Protein AF-A0A699XA99-F1 (afdb_monomer_lite)

Foldseek 3Di:
DEFDDDDVSLVVLLCLLPVPPPQAADEELYAEAELSVVSNLVSNRYQAYEYQYYDYDPVSVVVCVVCVVSVVVRYYHDHPCVSVVPVVVVVD

Structure (mmCIF, N/CA/C/O backbone):
data_AF-A0A699XA99-F1
#
_entry.id   AF-A0A699XA99-F1
#
loop_
_atom_site.group_PDB
_atom_site.id
_atom_site.type_symbol
_atom_site.label_atom_id
_atom_site.label_alt_id
_atom_site.label_comp_id
_atom_site.label_asym_id
_atom_site.label_entity_id
_atom_site.label_seq_id
_atom_site.pdbx_PDB_ins_code
_atom_site.Cartn_x
_atom_site.Cartn_y
_atom_site.Cartn_z
_atom_site.occupancy
_atom_site.B_iso_or_equiv
_atom_site.auth_seq_i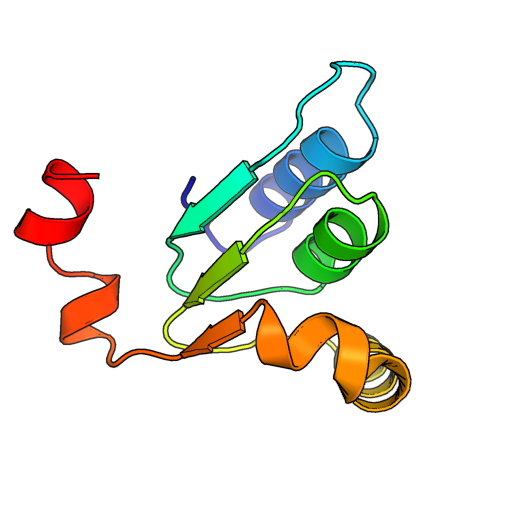d
_atom_site.auth_comp_id
_atom_site.auth_asym_id
_atom_site.auth_atom_id
_atom_site.pdbx_PDB_model_num
ATOM 1 N N . LEU A 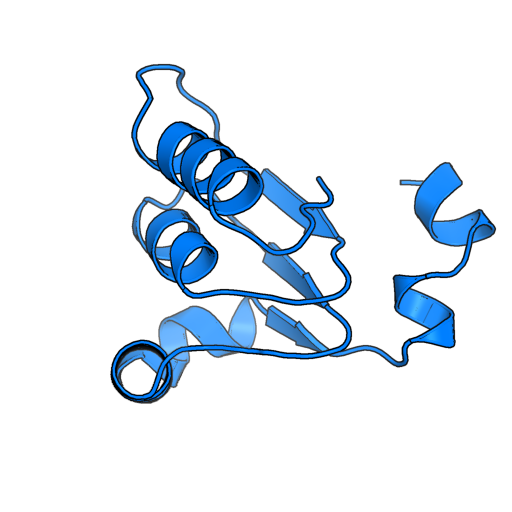1 1 ? -2.633 5.793 -9.008 1.00 89.88 1 LEU A N 1
ATOM 2 C CA . LEU A 1 1 ? -1.408 6.523 -8.582 1.00 89.88 1 LEU A CA 1
ATOM 3 C C . LEU A 1 1 ? -0.280 5.535 -8.304 1.00 89.88 1 LEU A C 1
ATOM 5 O O . LEU A 1 1 ? -0.575 4.495 -7.731 1.00 89.88 1 LEU A O 1
ATOM 9 N N . GLN A 1 2 ? 0.967 5.872 -8.646 1.00 90.19 2 GLN A N 1
ATOM 10 C CA . GLN A 1 2 ? 2.181 5.149 -8.235 1.00 90.19 2 GLN A CA 1
ATOM 11 C C . GLN A 1 2 ? 3.093 6.119 -7.474 1.00 90.19 2 GLN A C 1
ATOM 13 O O . GLN A 1 2 ? 3.217 7.269 -7.890 1.00 90.19 2 GLN A O 1
ATOM 18 N N . SER A 1 3 ? 3.705 5.677 -6.371 1.00 89.12 3 SER A N 1
ATOM 19 C CA . SER A 1 3 ? 4.682 6.478 -5.620 1.00 89.12 3 SER A CA 1
ATOM 20 C C . SER A 1 3 ? 5.951 5.675 -5.372 1.00 89.12 3 SER A C 1
ATOM 22 O O . SER A 1 3 ? 5.884 4.482 -5.069 1.00 89.12 3 SER A O 1
ATOM 24 N N . GLY A 1 4 ? 7.102 6.309 -5.590 1.00 85.19 4 GLY A N 1
ATOM 25 C CA . GLY A 1 4 ? 8.407 5.711 -5.322 1.00 85.19 4 GLY A CA 1
ATOM 26 C C . GLY A 1 4 ? 8.730 5.682 -3.828 1.00 85.19 4 GLY A C 1
ATOM 27 O O . GLY A 1 4 ? 7.880 5.958 -2.987 1.00 85.19 4 GLY A O 1
ATOM 28 N N . ILE A 1 5 ? 9.986 5.376 -3.506 1.00 84.62 5 ILE A N 1
ATOM 29 C CA . ILE A 1 5 ? 10.488 5.396 -2.129 1.00 84.62 5 ILE A CA 1
ATOM 30 C C . ILE A 1 5 ? 11.252 6.694 -1.865 1.00 84.62 5 ILE A C 1
ATOM 32 O O . ILE A 1 5 ? 12.018 7.150 -2.713 1.00 84.62 5 ILE A O 1
ATOM 36 N N . GLY A 1 6 ? 11.104 7.248 -0.660 1.00 82.81 6 GLY A N 1
ATOM 37 C CA . GLY A 1 6 ? 11.957 8.322 -0.143 1.00 82.81 6 GLY A CA 1
ATOM 38 C C . GLY A 1 6 ? 11.184 9.538 0.358 1.00 82.81 6 GLY A C 1
ATOM 39 O O . GLY A 1 6 ? 9.967 9.620 0.227 1.00 82.81 6 GLY A O 1
ATOM 40 N N . ASN A 1 7 ? 11.909 10.503 0.928 1.00 85.06 7 ASN A N 1
ATOM 41 C CA . ASN A 1 7 ? 11.313 11.634 1.652 1.00 85.06 7 ASN A CA 1
ATOM 42 C C . ASN A 1 7 ? 10.343 12.460 0.793 1.00 85.06 7 ASN A C 1
ATOM 44 O O . ASN A 1 7 ? 9.279 12.838 1.267 1.00 85.06 7 ASN A O 1
ATOM 48 N N . ILE A 1 8 ? 10.681 12.701 -0.478 1.00 87.50 8 ILE A N 1
ATOM 49 C CA . ILE A 1 8 ? 9.809 13.455 -1.394 1.00 87.50 8 ILE A CA 1
ATOM 50 C C . ILE A 1 8 ? 8.530 12.665 -1.692 1.00 87.50 8 ILE A C 1
ATOM 52 O O . ILE A 1 8 ? 7.437 13.220 -1.641 1.00 87.50 8 ILE A O 1
ATOM 56 N N . ALA A 1 9 ? 8.657 11.366 -1.973 1.00 86.62 9 ALA A N 1
ATOM 57 C CA . ALA A 1 9 ? 7.517 10.503 -2.257 1.00 86.62 9 ALA A CA 1
ATOM 58 C C . ALA A 1 9 ? 6.557 10.419 -1.057 1.00 86.62 9 ALA A C 1
ATOM 60 O O . ALA A 1 9 ? 5.345 10.521 -1.236 1.00 86.62 9 ALA A O 1
ATOM 61 N N . ASN A 1 10 ? 7.098 10.320 0.161 1.00 84.56 10 ASN A N 1
ATOM 62 C CA . ASN A 1 10 ? 6.312 10.333 1.395 1.00 84.56 10 ASN A CA 1
ATOM 63 C C . ASN A 1 10 ? 5.575 11.658 1.602 1.00 84.56 10 ASN A C 1
ATOM 65 O O . ASN A 1 10 ? 4.365 11.638 1.809 1.00 84.56 10 ASN A O 1
ATOM 69 N N . ALA A 1 11 ? 6.260 12.795 1.445 1.00 86.88 11 ALA A N 1
ATOM 70 C CA . ALA A 1 11 ? 5.645 14.113 1.602 1.00 86.88 11 ALA A CA 1
ATOM 71 C C . ALA A 1 11 ? 4.478 14.336 0.622 1.00 86.88 11 ALA A C 1
ATOM 73 O O . ALA A 1 11 ? 3.469 14.945 0.972 1.00 86.88 11 ALA A O 1
ATOM 74 N N . VAL A 1 12 ? 4.583 13.809 -0.604 1.00 88.81 12 VAL A N 1
ATOM 75 C CA . VAL A 1 12 ? 3.481 13.856 -1.577 1.00 88.81 12 VAL A CA 1
ATOM 76 C C . VAL A 1 12 ? 2.285 13.026 -1.100 1.00 88.81 12 VAL A C 1
ATOM 78 O O . VAL A 1 12 ? 1.160 13.515 -1.157 1.00 88.81 12 VAL A O 1
ATOM 81 N N . ILE A 1 13 ? 2.499 11.800 -0.608 1.00 89.56 13 ILE A N 1
ATOM 82 C CA . ILE A 1 13 ? 1.417 10.939 -0.097 1.00 89.56 13 ILE A CA 1
ATOM 83 C C . ILE A 1 13 ? 0.744 11.551 1.141 1.00 89.56 13 ILE A C 1
ATOM 85 O O . ILE A 1 13 ? -0.483 11.599 1.204 1.00 89.56 13 ILE A O 1
ATOM 89 N N . GLU A 1 14 ? 1.519 12.091 2.080 1.00 86.44 14 GLU A N 1
ATOM 90 C CA . GLU A 1 14 ? 1.005 12.812 3.255 1.00 86.44 14 GLU A CA 1
ATOM 91 C C . GLU A 1 14 ? 0.185 14.047 2.847 1.00 86.44 14 GLU A C 1
ATOM 93 O O . GLU A 1 14 ? -0.882 14.324 3.407 1.00 86.44 14 GLU A O 1
ATOM 98 N N . GLY A 1 15 ? 0.626 14.755 1.803 1.00 86.69 15 GLY A N 1
ATOM 99 C CA . GLY A 1 15 ? -0.121 15.853 1.198 1.00 86.69 15 GLY A CA 1
ATOM 100 C C . GLY A 1 15 ? -1.449 15.412 0.574 1.00 86.69 15 GLY A C 1
ATOM 101 O O . GLY A 1 15 ? -2.422 16.155 0.630 1.00 86.69 15 GLY A O 1
ATOM 102 N N . LEU A 1 16 ? -1.553 14.193 0.038 1.00 87.12 16 LEU A N 1
ATOM 103 C CA . LEU A 1 16 ? -2.835 13.650 -0.441 1.00 87.12 16 LEU A CA 1
ATOM 104 C C . LEU A 1 16 ? -3.786 13.279 0.708 1.00 87.12 16 LEU A C 1
ATOM 106 O O . LEU A 1 16 ? -5.003 13.252 0.516 1.00 87.12 16 LEU A O 1
ATOM 110 N N . ALA A 1 17 ? -3.248 13.006 1.897 1.00 84.31 17 ALA A N 1
ATOM 111 C CA . ALA A 1 17 ? -4.044 12.743 3.091 1.00 84.31 17 ALA A CA 1
ATOM 112 C C . ALA A 1 17 ? -4.567 14.044 3.730 1.00 84.31 17 ALA A C 1
ATOM 114 O O . ALA A 1 17 ? -5.701 14.082 4.203 1.00 84.31 17 ALA A O 1
ATOM 115 N N . THR A 1 18 ? -3.757 15.112 3.728 1.00 80.75 18 THR A N 1
ATOM 116 C CA . THR A 1 18 ? -3.971 16.299 4.587 1.00 80.75 18 THR A CA 1
ATOM 117 C C . THR A 1 18 ? -3.931 17.659 3.877 1.00 80.75 18 THR A C 1
ATOM 119 O O . THR A 1 18 ? -4.315 18.670 4.462 1.00 80.75 18 THR A O 1
ATOM 122 N N . GLY A 1 19 ? -3.499 17.722 2.616 1.00 64.81 19 GLY A N 1
ATOM 123 C CA . GLY A 1 19 ? -3.081 18.943 1.909 1.00 64.81 19 GLY A CA 1
ATOM 124 C C . GLY A 1 19 ? -4.190 19.885 1.428 1.00 64.81 19 GLY A C 1
ATOM 125 O O . GLY A 1 19 ? -3.994 20.608 0.455 1.00 64.81 19 GLY A O 1
ATOM 126 N N . GLY A 1 20 ? -5.366 19.883 2.060 1.00 63.97 20 GLY A N 1
ATOM 127 C CA . GLY A 1 20 ? -6.460 20.831 1.798 1.00 63.97 20 GLY A CA 1
ATOM 128 C C . GLY A 1 20 ? -7.258 20.607 0.504 1.00 63.97 20 GLY A C 1
ATOM 129 O O . GLY A 1 20 ? -8.421 21.000 0.432 1.00 63.97 20 GLY A O 1
ATOM 130 N N . ALA A 1 21 ? -6.692 19.936 -0.501 1.00 62.62 21 ALA A N 1
ATOM 131 C CA . ALA A 1 21 ? -7.430 19.467 -1.670 1.00 62.62 21 ALA A CA 1
ATOM 132 C C . ALA A 1 21 ? -8.259 18.217 -1.315 1.00 62.62 21 ALA A C 1
ATOM 134 O O . ALA A 1 21 ? -7.743 17.260 -0.743 1.00 62.62 21 ALA A O 1
ATOM 135 N N . ASN A 1 22 ? -9.552 18.215 -1.660 1.00 75.38 22 ASN A N 1
ATOM 136 C CA . ASN A 1 22 ? -10.502 17.158 -1.287 1.00 75.38 22 ASN A CA 1
ATOM 137 C C . ASN A 1 22 ?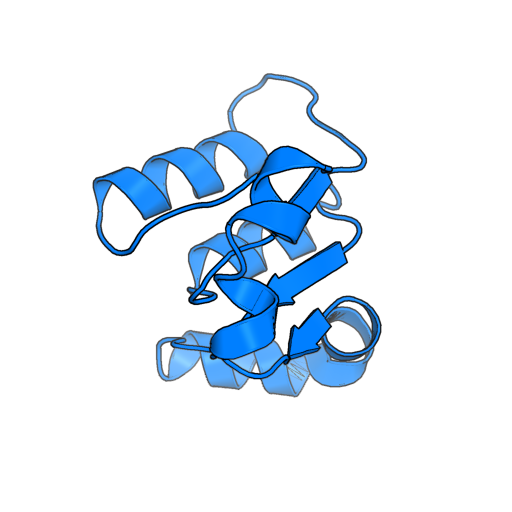 -10.392 15.921 -2.200 1.00 75.38 22 ASN A C 1
ATOM 139 O O . ASN A 1 22 ? -11.348 15.554 -2.885 1.00 75.38 22 ASN A O 1
ATOM 143 N N . P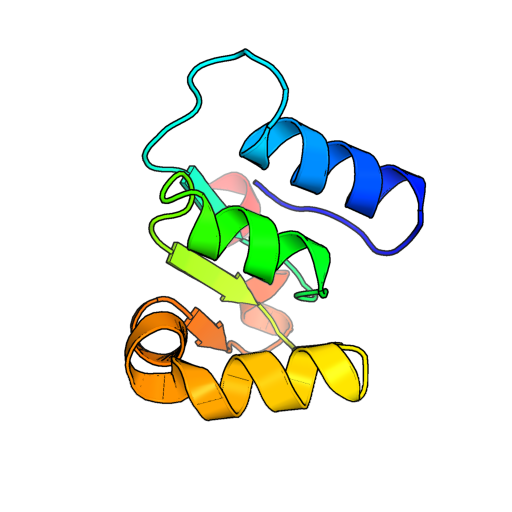HE A 1 23 ? -9.211 15.302 -2.260 1.00 85.06 23 PHE A N 1
ATOM 144 C CA . PHE A 1 23 ? -9.032 14.039 -2.970 1.00 85.06 23 PHE A CA 1
ATOM 145 C C . PHE A 1 23 ? -9.763 12.920 -2.225 1.00 85.06 23 PHE A C 1
ATOM 147 O O . PHE A 1 23 ? -9.569 12.726 -1.028 1.00 85.06 23 PHE A O 1
ATOM 154 N N . LYS A 1 24 ? -10.613 12.183 -2.939 1.00 87.75 24 LYS A N 1
ATOM 155 C CA . LYS A 1 24 ? -11.399 11.064 -2.414 1.00 87.75 24 LYS A CA 1
ATOM 156 C C . LYS A 1 24 ? -11.351 9.904 -3.396 1.00 87.75 24 LYS A C 1
ATOM 158 O O . LYS A 1 24 ? -11.046 10.099 -4.573 1.00 87.75 24 LYS A O 1
ATOM 163 N N . ASN A 1 25 ? -11.660 8.712 -2.899 1.00 91.69 25 ASN A N 1
ATOM 164 C CA . ASN A 1 25 ? -11.766 7.498 -3.702 1.00 91.69 25 ASN A CA 1
ATOM 165 C C . ASN A 1 25 ? -10.492 7.142 -4.479 1.00 91.69 25 ASN A C 1
ATOM 167 O O . ASN A 1 25 ? -10.536 6.636 -5.605 1.00 91.69 25 ASN A O 1
ATOM 171 N N . LEU A 1 26 ? -9.330 7.435 -3.893 1.00 94.19 26 LEU A N 1
ATOM 172 C CA . LEU A 1 26 ? -8.053 7.149 -4.523 1.00 94.19 26 LEU A CA 1
ATOM 173 C C . LEU A 1 26 ? -7.844 5.640 -4.618 1.00 94.19 26 LEU A C 1
ATOM 175 O O . LEU A 1 26 ? -8.179 4.878 -3.710 1.00 94.19 26 LEU A O 1
ATOM 179 N N . LYS A 1 27 ? -7.232 5.220 -5.726 1.00 95.25 27 LYS A N 1
ATOM 180 C CA . LYS A 1 27 ? -6.703 3.869 -5.908 1.00 95.25 27 LYS A CA 1
ATOM 181 C C . LYS A 1 27 ? -5.225 3.947 -6.257 1.00 95.25 27 LYS A C 1
ATOM 183 O O . LYS A 1 27 ? -4.803 4.691 -7.154 1.00 95.25 27 LYS A O 1
ATOM 188 N N . VAL A 1 28 ? -4.428 3.175 -5.534 1.00 95.12 28 VAL A N 1
ATOM 189 C CA . VAL A 1 28 ? -2.975 3.140 -5.692 1.00 95.12 28 VAL A CA 1
ATOM 190 C C . VAL A 1 28 ? -2.570 1.834 -6.358 1.00 95.12 28 VAL A C 1
ATOM 192 O O . VAL A 1 28 ? -2.969 0.756 -5.928 1.00 95.12 28 VAL A O 1
ATOM 195 N N . TRP A 1 29 ? -1.745 1.954 -7.393 1.00 96.62 29 TRP A N 1
ATOM 196 C CA . TRP A 1 29 ? -1.035 0.867 -8.045 1.00 96.62 29 TRP A CA 1
ATOM 197 C C . TRP A 1 29 ? 0.452 1.188 -7.955 1.00 96.62 29 TRP A C 1
ATOM 199 O O . TRP A 1 29 ? 0.954 2.038 -8.688 1.00 96.62 29 TRP A O 1
ATOM 209 N N . THR A 1 30 ? 1.138 0.579 -6.994 1.00 95.12 30 THR A N 1
ATOM 210 C CA . THR A 1 30 ? 2.534 0.896 -6.683 1.00 95.12 30 THR A CA 1
ATOM 211 C C . THR A 1 30 ? 3.396 -0.358 -6.614 1.00 95.12 30 THR A C 1
ATOM 213 O O . THR A 1 30 ? 2.890 -1.472 -6.691 1.00 95.12 30 THR A O 1
ATOM 216 N N . GLU A 1 31 ? 4.709 -0.195 -6.498 1.00 95.44 31 GLU A N 1
ATOM 217 C CA . GLU A 1 31 ? 5.618 -1.321 -6.268 1.00 95.44 31 GLU A CA 1
ATOM 218 C C . GLU A 1 31 ? 5.713 -1.645 -4.773 1.00 95.44 31 GLU A C 1
ATOM 220 O O . GLU A 1 31 ? 5.574 -2.802 -4.373 1.00 95.44 31 GLU A O 1
ATOM 225 N N . VAL A 1 32 ? 5.889 -0.610 -3.946 1.00 95.19 32 VAL A N 1
ATOM 226 C CA . VAL A 1 32 ? 6.120 -0.732 -2.503 1.00 95.19 32 VAL A CA 1
ATOM 227 C C . VAL A 1 32 ? 5.168 0.181 -1.738 1.00 95.19 32 VAL A C 1
ATOM 229 O O . VAL A 1 32 ? 5.030 1.358 -2.074 1.00 95.19 32 VAL A O 1
ATOM 232 N N . LEU A 1 33 ? 4.532 -0.357 -0.696 1.00 95.00 33 LEU A N 1
ATOM 233 C CA . LEU A 1 33 ? 3.783 0.428 0.289 1.00 95.00 33 LEU A CA 1
ATOM 234 C C . LEU A 1 33 ? 4.673 0.809 1.470 1.00 95.00 33 LEU A C 1
ATOM 236 O O . LEU A 1 33 ? 5.398 -0.026 2.007 1.00 95.00 33 LEU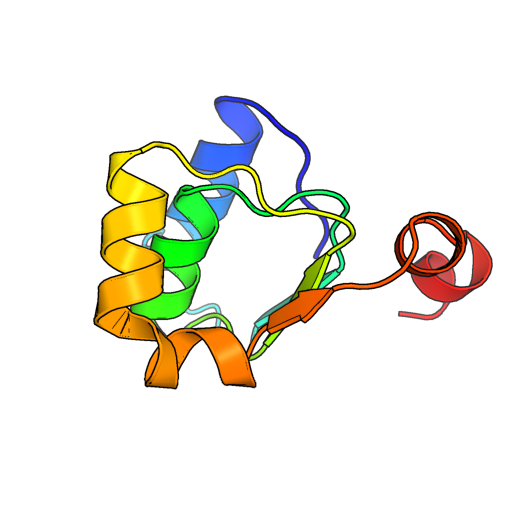 A O 1
ATOM 240 N N . GLN A 1 34 ? 4.589 2.074 1.871 1.00 94.38 34 GLN A N 1
ATOM 241 C CA . GLN A 1 34 ? 5.341 2.675 2.974 1.00 94.38 34 GLN A CA 1
ATOM 242 C C . GLN A 1 34 ? 4.399 3.300 4.006 1.00 94.38 34 GLN A C 1
ATOM 244 O O . GLN A 1 34 ? 3.209 3.443 3.741 1.00 94.38 34 GLN A O 1
ATOM 249 N N . ASP A 1 35 ? 4.929 3.693 5.162 1.00 93.81 35 ASP A N 1
ATOM 250 C CA . ASP A 1 35 ? 4.166 4.217 6.302 1.00 93.81 35 ASP A CA 1
ATOM 251 C C . ASP A 1 35 ? 3.186 5.337 5.935 1.00 93.81 35 ASP A C 1
ATOM 253 O O . ASP A 1 35 ? 2.051 5.318 6.399 1.00 93.81 35 ASP A O 1
ATOM 257 N N . SER A 1 36 ? 3.574 6.241 5.032 1.00 92.88 36 SER A N 1
ATOM 258 C CA . SER A 1 36 ? 2.728 7.346 4.558 1.00 92.88 36 SER A CA 1
ATOM 259 C C . SER A 1 36 ? 1.396 6.875 3.951 1.00 92.88 36 SER A C 1
ATOM 261 O O . SER A 1 36 ? 0.392 7.583 4.002 1.00 92.88 36 SER A O 1
ATOM 263 N N . PHE A 1 37 ? 1.333 5.650 3.421 1.00 94.44 37 PHE A N 1
ATOM 264 C CA . PHE A 1 37 ? 0.082 5.073 2.931 1.00 94.44 37 PHE A CA 1
ATOM 265 C C . PHE A 1 37 ? -0.876 4.672 4.051 1.00 94.44 37 PHE A C 1
ATOM 267 O O . PHE A 1 37 ? -2.078 4.662 3.805 1.00 94.44 37 PHE A O 1
ATOM 274 N N . LEU A 1 38 ? -0.387 4.362 5.257 1.00 94.94 38 LEU A N 1
ATOM 275 C CA . LEU A 1 38 ? -1.254 4.124 6.415 1.00 94.94 38 LEU A CA 1
ATOM 276 C C . LEU A 1 38 ? -1.980 5.415 6.803 1.00 94.94 38 LEU A C 1
ATOM 278 O O . LEU A 1 38 ? -3.177 5.384 7.055 1.00 94.94 38 LEU A O 1
ATOM 282 N N . ASP A 1 39 ? -1.301 6.561 6.741 1.00 93.50 39 ASP A N 1
ATOM 283 C CA . ASP A 1 39 ? -1.942 7.865 6.956 1.00 93.50 39 ASP A CA 1
ATOM 284 C C . ASP A 1 39 ? -2.968 8.176 5.866 1.00 93.50 39 ASP A C 1
ATOM 286 O O . ASP A 1 39 ? -4.061 8.675 6.142 1.00 93.50 39 ASP A O 1
ATOM 290 N N . LEU A 1 40 ? -2.657 7.816 4.619 1.00 92.94 40 LEU A N 1
ATOM 291 C CA . LEU A 1 40 ? -3.596 7.978 3.517 1.00 92.94 40 LEU A CA 1
ATOM 292 C C . LEU A 1 40 ? -4.816 7.046 3.643 1.00 92.94 40 LEU A C 1
ATOM 294 O O . LEU A 1 40 ? -5.931 7.472 3.337 1.00 92.94 40 LEU A O 1
ATOM 298 N N . PHE A 1 41 ? -4.646 5.814 4.128 1.00 94.12 41 PHE A N 1
ATOM 299 C CA . PHE A 1 41 ? -5.763 4.927 4.463 1.00 94.12 41 PHE A CA 1
ATOM 300 C C . PHE A 1 41 ? -6.624 5.507 5.587 1.00 94.12 41 PHE A C 1
ATOM 302 O O . PHE A 1 41 ? -7.843 5.586 5.433 1.00 94.12 41 PHE A O 1
ATOM 309 N N . ASP A 1 42 ? -5.999 5.967 6.669 1.00 93.38 42 ASP A N 1
ATOM 310 C CA . ASP A 1 42 ? -6.694 6.485 7.852 1.00 93.38 42 ASP A CA 1
ATOM 311 C C . ASP A 1 42 ? -7.439 7.791 7.569 1.00 93.38 42 ASP A C 1
ATOM 313 O O . ASP A 1 42 ? -8.486 8.052 8.157 1.00 93.38 42 ASP A O 1
ATOM 317 N N . SER A 1 43 ? -6.959 8.588 6.610 1.00 92.12 43 SER A N 1
ATOM 318 C CA . SER A 1 43 ? -7.679 9.777 6.136 1.00 92.12 43 SER A CA 1
ATOM 319 C C . SER A 1 43 ? -9.027 9.457 5.469 1.00 92.12 43 SER A C 1
ATOM 321 O O . SER A 1 43 ? -9.848 10.353 5.258 1.00 92.12 43 SER A O 1
ATOM 323 N N . GLY A 1 44 ? -9.252 8.194 5.085 1.00 91.25 44 GLY A N 1
ATOM 324 C CA . GLY A 1 44 ? -10.409 7.763 4.303 1.00 91.25 44 GLY A CA 1
ATOM 325 C C . GLY A 1 44 ? -10.364 8.201 2.835 1.00 91.25 44 GLY A C 1
ATOM 326 O O . GLY A 1 44 ? -11.352 8.043 2.122 1.00 91.25 44 GLY A O 1
ATOM 327 N N . ASN A 1 45 ? -9.244 8.761 2.366 1.00 91.62 45 ASN A N 1
ATOM 328 C CA . ASN A 1 45 ? -9.096 9.208 0.979 1.00 91.62 45 ASN A CA 1
ATOM 329 C C . ASN A 1 45 ? -8.679 8.068 0.033 1.00 91.62 45 ASN A C 1
ATOM 331 O O . ASN A 1 45 ? -8.859 8.202 -1.178 1.00 91.62 45 ASN A O 1
ATOM 335 N N . LEU A 1 46 ? -8.131 6.966 0.561 1.00 93.81 46 LEU A N 1
ATOM 336 C CA . LEU A 1 46 ? -7.673 5.793 -0.192 1.00 93.81 46 LEU A CA 1
ATOM 337 C C . LEU A 1 46 ? -8.628 4.607 -0.027 1.00 93.81 46 LEU A C 1
ATOM 339 O O . LEU A 1 46 ? -8.738 4.027 1.052 1.00 93.81 46 LEU A O 1
ATOM 343 N N . ASP A 1 47 ? -9.259 4.212 -1.132 1.00 94.88 47 ASP A N 1
ATOM 344 C CA . ASP A 1 47 ? -10.199 3.087 -1.166 1.00 94.88 47 ASP A CA 1
ATOM 345 C C . ASP A 1 47 ? -9.469 1.745 -1.264 1.00 94.88 47 ASP A C 1
ATOM 347 O O . ASP A 1 47 ? -9.910 0.748 -0.693 1.00 94.88 47 ASP A O 1
ATOM 351 N N . PHE A 1 48 ? -8.375 1.699 -2.034 1.00 96.75 48 PHE A N 1
ATOM 352 C CA . PHE A 1 48 ? -7.660 0.454 -2.306 1.00 96.75 48 PHE A CA 1
ATOM 353 C C . PHE A 1 48 ? -6.211 0.682 -2.740 1.00 96.75 48 PHE A C 1
ATOM 355 O O . PHE A 1 48 ? -5.924 1.585 -3.533 1.00 96.75 48 PHE A O 1
ATOM 362 N N . ALA A 1 49 ? -5.308 -0.199 -2.308 1.00 96.88 49 ALA A N 1
ATOM 363 C CA . ALA A 1 49 ? -3.925 -0.221 -2.765 1.00 96.88 49 ALA A CA 1
ATOM 364 C C . ALA A 1 49 ? -3.500 -1.605 -3.261 1.00 96.88 49 ALA A C 1
ATOM 366 O O . ALA A 1 49 ? -3.787 -2.632 -2.650 1.00 96.88 49 ALA A O 1
ATOM 367 N N . THR A 1 50 ? -2.749 -1.627 -4.357 1.00 97.25 50 THR A N 1
ATOM 368 C CA . THR A 1 50 ? -2.042 -2.820 -4.817 1.00 97.25 50 THR A CA 1
ATOM 369 C C . THR A 1 50 ? -0.547 -2.559 -4.891 1.00 97.25 50 THR A C 1
ATOM 371 O O . THR A 1 50 ? -0.119 -1.488 -5.325 1.00 97.25 50 THR A O 1
ATOM 374 N N . ALA A 1 51 ? 0.231 -3.552 -4.459 1.00 97.31 51 ALA A N 1
ATOM 375 C CA . ALA A 1 51 ? 1.686 -3.484 -4.386 1.00 97.31 51 ALA A CA 1
ATOM 376 C C . ALA A 1 51 ? 2.347 -4.838 -4.659 1.00 97.31 51 ALA A C 1
ATOM 378 O O . ALA A 1 51 ? 1.671 -5.863 -4.698 1.00 97.31 51 ALA A O 1
ATOM 379 N N . THR A 1 52 ? 3.667 -4.851 -4.837 1.00 97.94 52 THR A N 1
ATOM 380 C CA . THR A 1 52 ? 4.463 -6.086 -4.753 1.00 97.94 52 THR A CA 1
ATOM 381 C C . THR A 1 52 ? 4.823 -6.404 -3.314 1.00 97.94 52 THR A C 1
ATOM 383 O O . THR A 1 52 ? 4.749 -7.555 -2.889 1.00 97.94 52 THR A O 1
ATOM 386 N N . SER A 1 53 ? 5.216 -5.386 -2.551 1.00 96.25 53 SER A N 1
ATOM 387 C CA . SER A 1 53 ? 5.697 -5.566 -1.188 1.00 96.25 53 SER A CA 1
ATOM 388 C C . SER A 1 53 ? 5.256 -4.439 -0.262 1.00 96.25 53 SER A C 1
ATOM 390 O O . SER A 1 53 ? 4.812 -3.367 -0.682 1.00 96.25 53 SER A O 1
ATOM 392 N N . ILE A 1 54 ? 5.384 -4.713 1.032 1.00 95.94 54 ILE A N 1
ATOM 393 C CA . ILE A 1 54 ? 5.154 -3.759 2.107 1.00 95.94 54 ILE A CA 1
ATOM 394 C C . ILE A 1 54 ? 6.491 -3.517 2.792 1.00 95.94 54 ILE A C 1
ATOM 396 O O . ILE A 1 54 ? 7.184 -4.462 3.170 1.00 95.94 54 ILE A O 1
ATOM 400 N N . ARG A 1 55 ? 6.840 -2.247 2.964 1.00 94.19 55 ARG A N 1
ATOM 401 C CA . ARG A 1 55 ? 8.029 -1.809 3.684 1.00 94.19 55 ARG A CA 1
ATOM 402 C C . ARG A 1 55 ? 7.629 -0.741 4.689 1.00 94.19 55 ARG A C 1
ATOM 404 O O . ARG A 1 55 ? 7.856 0.448 4.461 1.00 94.19 55 ARG A O 1
ATOM 411 N N . PHE A 1 56 ? 7.040 -1.194 5.787 1.00 94.94 56 PHE A N 1
ATOM 412 C CA . PHE A 1 56 ? 6.744 -0.332 6.919 1.00 94.94 56 PHE A CA 1
ATOM 413 C C . PHE A 1 56 ? 7.912 -0.276 7.906 1.00 94.94 56 PHE A C 1
ATOM 415 O O . PHE A 1 56 ? 8.733 -1.198 7.970 1.00 94.94 56 PHE A O 1
ATOM 422 N N . SER A 1 57 ? 7.982 0.806 8.678 1.00 95.56 57 SER A N 1
ATOM 423 C CA . SER A 1 57 ? 8.773 0.850 9.909 1.00 95.56 57 SER A CA 1
ATOM 424 C C . SER A 1 57 ? 8.266 -0.193 10.925 1.00 95.56 57 SER A C 1
ATOM 426 O O . SER A 1 57 ? 7.158 -0.725 10.769 1.00 95.56 57 SER A O 1
ATOM 428 N N . PRO A 1 58 ? 9.040 -0.514 11.979 1.00 97.56 58 PRO A N 1
ATOM 429 C CA . PRO A 1 58 ? 8.554 -1.359 13.069 1.00 97.56 58 PRO A CA 1
ATOM 430 C C . PRO A 1 58 ? 7.228 -0.859 13.663 1.00 97.56 58 PRO A C 1
ATOM 432 O O . PRO A 1 58 ? 6.307 -1.649 13.875 1.00 97.56 58 PRO A O 1
ATOM 435 N N . GLU A 1 59 ? 7.100 0.451 13.865 1.00 97.50 59 GLU A N 1
ATOM 436 C CA . GLU A 1 59 ? 5.896 1.105 14.377 1.00 97.50 59 GLU A CA 1
ATOM 437 C C . GLU A 1 59 ? 4.743 1.021 13.366 1.00 97.50 59 GLU A C 1
ATOM 439 O O . GLU A 1 59 ? 3.603 0.724 13.733 1.00 97.50 59 GLU A O 1
ATOM 444 N N . GLY A 1 60 ? 5.040 1.204 12.078 1.00 97.06 60 GLY A N 1
ATOM 445 C CA . GLY A 1 60 ? 4.077 1.058 10.989 1.00 97.06 60 GLY A CA 1
ATOM 446 C C . GLY A 1 60 ? 3.512 -0.361 10.901 1.00 97.06 60 GLY A C 1
ATOM 447 O O . GLY A 1 60 ? 2.302 -0.535 10.762 1.00 97.06 60 GLY A O 1
ATOM 448 N N . PHE A 1 61 ? 4.345 -1.392 11.078 1.00 97.94 61 PHE A N 1
ATOM 449 C CA . PHE A 1 61 ? 3.866 -2.773 11.176 1.00 97.94 61 PHE A CA 1
ATOM 450 C C . PHE A 1 61 ? 2.998 -3.000 12.415 1.00 97.94 61 PHE A C 1
ATOM 452 O O . PHE A 1 61 ? 1.957 -3.644 12.305 1.00 97.94 61 PHE A O 1
ATOM 459 N N . GLN A 1 62 ? 3.370 -2.457 13.577 1.00 98.19 62 GLN A N 1
ATOM 460 C CA . GLN A 1 62 ? 2.531 -2.555 14.776 1.00 98.19 62 GLN A CA 1
ATOM 461 C C . GLN A 1 62 ? 1.146 -1.930 14.553 1.00 98.19 62 GLN A C 1
ATOM 463 O O . GLN A 1 62 ? 0.137 -2.556 14.884 1.00 98.19 62 GLN A O 1
ATOM 468 N N . ARG A 1 63 ? 1.079 -0.736 13.944 1.00 97.50 63 ARG A N 1
ATOM 469 C CA . ARG A 1 63 ? -0.184 -0.082 13.556 1.00 97.50 63 ARG A CA 1
ATOM 470 C C . ARG A 1 63 ? -0.978 -0.942 12.579 1.00 97.50 63 ARG A C 1
ATOM 472 O O . ARG A 1 63 ? -2.157 -1.190 12.816 1.00 97.50 63 ARG A O 1
ATOM 479 N N . PHE A 1 64 ? -0.328 -1.434 11.528 1.00 97.56 64 PHE A N 1
ATOM 480 C CA . PHE A 1 64 ? -0.960 -2.255 10.499 1.00 97.56 64 PHE A CA 1
ATOM 481 C C . PHE A 1 64 ? -1.569 -3.541 11.071 1.00 97.56 64 PHE A C 1
ATOM 483 O O . PHE A 1 64 ? -2.717 -3.858 10.776 1.00 97.56 64 PHE A O 1
ATOM 490 N N . TYR A 1 65 ? -0.846 -4.257 11.936 1.00 97.69 65 TYR A N 1
ATOM 491 C CA . TYR A 1 65 ? -1.369 -5.471 12.568 1.00 97.69 65 TYR A CA 1
ATOM 492 C C . TYR A 1 65 ? -2.462 -5.180 13.597 1.00 97.69 65 TYR A C 1
ATOM 494 O O . TYR A 1 65 ? -3.408 -5.956 13.713 1.00 97.69 65 TYR A O 1
ATOM 502 N N . LYS A 1 66 ? -2.379 -4.057 14.319 1.00 98.19 66 LYS A N 1
ATOM 503 C CA . LYS A 1 66 ? -3.439 -3.635 15.241 1.00 98.19 66 LYS A CA 1
ATOM 504 C C . LYS A 1 66 ? -4.739 -3.290 14.503 1.00 98.19 66 LYS A C 1
ATOM 506 O O . LYS A 1 66 ? -5.810 -3.606 15.008 1.00 98.19 66 LYS A O 1
ATOM 511 N N . GLY A 1 67 ? -4.643 -2.666 13.329 1.00 96.81 67 GLY A N 1
ATOM 512 C CA . GLY A 1 67 ? -5.772 -2.318 12.456 1.00 96.81 67 GLY A CA 1
ATOM 513 C C . GLY A 1 67 ? -6.029 -3.331 11.338 1.00 96.81 67 GLY A C 1
ATOM 514 O O . GLY A 1 67 ? -6.536 -2.958 10.283 1.00 96.81 67 GLY A O 1
ATOM 515 N N . TRP A 1 68 ? -5.642 -4.599 11.517 1.00 97.12 68 TRP A N 1
ATOM 516 C CA . TRP A 1 68 ? -5.626 -5.594 10.438 1.00 97.12 68 TRP A CA 1
ATOM 517 C C . TRP A 1 68 ? -6.952 -5.695 9.672 1.00 97.12 68 TRP A C 1
ATOM 519 O O . TRP A 1 68 ? -6.948 -5.720 8.442 1.00 97.12 68 TRP A O 1
ATOM 529 N N . GLU A 1 69 ? -8.083 -5.704 10.381 1.00 97.44 69 GLU A N 1
ATOM 530 C CA . GLU A 1 69 ? -9.418 -5.801 9.774 1.00 97.44 69 GLU A CA 1
ATOM 531 C C . GLU A 1 69 ? -9.773 -4.596 8.890 1.00 97.44 69 GLU A C 1
ATOM 533 O O . GLU A 1 69 ? -10.552 -4.731 7.949 1.00 97.44 69 GLU A O 1
ATOM 538 N N . GLU A 1 70 ? -9.176 -3.431 9.141 1.00 95.19 70 GLU A N 1
ATOM 539 C CA . GLU A 1 70 ? -9.421 -2.212 8.369 1.00 95.19 70 GLU A CA 1
ATOM 540 C C . GLU A 1 70 ? -8.521 -2.120 7.132 1.00 95.19 70 GLU A C 1
ATOM 542 O O . GLU A 1 70 ? -8.972 -1.686 6.065 1.00 95.19 70 GLU A O 1
ATOM 547 N N . TYR A 1 71 ? -7.255 -2.532 7.263 1.00 96.44 71 TYR A N 1
ATOM 548 C CA . TYR A 1 71 ? -6.261 -2.406 6.197 1.00 96.44 71 TYR A CA 1
ATOM 549 C C . TYR A 1 71 ? -6.233 -3.602 5.246 1.00 96.44 71 TYR A C 1
ATOM 551 O O . TYR A 1 71 ? -6.185 -3.417 4.028 1.00 96.44 71 TYR A O 1
ATOM 559 N N . ALA A 1 72 ? -6.244 -4.829 5.774 1.00 96.31 72 ALA A N 1
ATOM 560 C CA . ALA A 1 72 ? -6.010 -6.031 4.976 1.00 96.31 72 ALA A CA 1
ATOM 561 C C . ALA A 1 72 ? -7.025 -6.214 3.830 1.00 96.31 72 ALA A C 1
ATOM 563 O O . ALA A 1 72 ? -6.593 -6.534 2.723 1.00 96.31 72 ALA A O 1
ATOM 564 N N . PRO A 1 73 ? -8.336 -5.940 4.003 1.00 97.25 73 PRO A N 1
ATOM 565 C CA . PRO A 1 73 ? -9.298 -6.048 2.902 1.00 97.25 73 PRO A CA 1
ATOM 566 C C . PRO A 1 73 ? -9.097 -5.014 1.785 1.00 97.25 73 PRO A C 1
ATOM 568 O O . PRO A 1 73 ? -9.596 -5.204 0.677 1.00 97.25 73 PRO A O 1
ATOM 571 N N . LYS A 1 74 ? -8.388 -3.912 2.064 1.00 96.81 74 LYS A N 1
ATOM 572 C CA . LYS A 1 74 ? -8.148 -2.803 1.125 1.00 96.81 74 LYS A CA 1
ATOM 573 C C . LYS A 1 74 ? -6.783 -2.890 0.437 1.00 96.81 74 LYS A C 1
ATOM 575 O O . LYS A 1 74 ? -6.399 -1.972 -0.292 1.00 96.81 74 LYS A O 1
ATOM 580 N N . LEU A 1 75 ? -6.038 -3.968 0.677 1.00 97.00 75 LEU A N 1
ATOM 581 C CA . LEU A 1 75 ? -4.673 -4.145 0.209 1.00 97.00 75 LEU A CA 1
ATOM 582 C C . LEU A 1 75 ? -4.532 -5.462 -0.551 1.00 97.00 75 LEU A C 1
ATOM 584 O O . LEU A 1 75 ? -4.959 -6.516 -0.089 1.00 97.00 75 LEU A O 1
ATOM 588 N N . LEU A 1 76 ? -3.875 -5.414 -1.710 1.00 97.69 76 LEU A N 1
ATOM 589 C CA . LEU A 1 76 ? -3.551 -6.609 -2.485 1.00 97.69 76 LEU A CA 1
ATOM 590 C C . LEU A 1 76 ? -2.078 -6.650 -2.874 1.00 97.69 76 LEU A C 1
ATOM 592 O O . LEU A 1 76 ? -1.572 -5.763 -3.564 1.00 97.69 76 LEU A O 1
ATOM 596 N N . LEU A 1 77 ? -1.413 -7.734 -2.484 1.00 98.00 77 LEU A N 1
ATOM 597 C CA . LEU A 1 77 ? -0.069 -8.037 -2.950 1.00 98.00 77 LEU A CA 1
ATOM 598 C C . LEU A 1 77 ? -0.118 -8.856 -4.237 1.00 98.00 77 LEU A C 1
ATOM 600 O O . LEU A 1 77 ? -0.904 -9.793 -4.377 1.00 98.00 77 LEU A O 1
ATOM 604 N N . ARG A 1 78 ? 0.722 -8.476 -5.195 1.00 97.75 78 ARG A N 1
ATOM 605 C CA . ARG A 1 78 ? 0.859 -9.117 -6.503 1.00 97.75 78 ARG A CA 1
ATOM 606 C C . ARG A 1 78 ? 2.317 -9.471 -6.749 1.00 97.75 78 ARG A C 1
ATOM 608 O O . ARG A 1 78 ? 3.214 -8.940 -6.105 1.00 97.75 78 ARG A O 1
ATOM 615 N N . SER A 1 79 ? 2.568 -10.356 -7.708 1.00 97.94 79 SER A N 1
ATOM 616 C CA . SER A 1 79 ? 3.935 -10.556 -8.181 1.00 97.94 79 SER A CA 1
ATOM 617 C C . SER A 1 79 ? 4.454 -9.283 -8.854 1.00 97.94 79 SER A C 1
ATOM 619 O O . SER A 1 79 ? 3.691 -8.546 -9.486 1.00 97.94 79 SER A O 1
ATOM 621 N N . GLN A 1 80 ? 5.769 -9.073 -8.787 1.00 97.12 80 GLN A N 1
ATOM 622 C CA . GLN A 1 80 ? 6.429 -7.937 -9.434 1.00 97.12 80 GLN A CA 1
ATOM 623 C C . GLN A 1 80 ? 6.152 -7.876 -10.940 1.00 97.12 80 GLN A C 1
ATOM 625 O O . GLN A 1 80 ? 5.963 -6.800 -11.495 1.00 97.12 80 GLN A O 1
ATOM 630 N N . GLN A 1 81 ? 6.051 -9.034 -11.599 1.00 97.62 81 GLN A N 1
ATOM 631 C CA . GLN A 1 81 ? 5.688 -9.114 -13.017 1.00 97.62 81 GLN A CA 1
ATOM 632 C C . GLN A 1 81 ? 4.317 -8.490 -13.308 1.00 97.62 81 GLN A C 1
ATOM 634 O O . GLN A 1 81 ? 4.124 -7.915 -14.374 1.00 97.62 81 GLN A O 1
ATOM 639 N N . VAL A 1 82 ? 3.369 -8.590 -12.371 1.00 97.56 82 VAL A N 1
ATOM 640 C CA . VAL A 1 82 ? 2.035 -8.005 -12.521 1.00 97.56 82 VAL A CA 1
ATOM 641 C C . VAL A 1 82 ? 2.037 -6.540 -12.099 1.00 97.56 82 VAL A C 1
ATOM 643 O O . VAL A 1 82 ? 1.550 -5.714 -12.866 1.00 97.56 82 VAL A O 1
ATOM 646 N N . SER A 1 83 ? 2.588 -6.188 -10.929 1.00 95.81 83 SER A N 1
ATOM 647 C CA . SER A 1 83 ? 2.597 -4.784 -10.480 1.00 95.81 83 SER A CA 1
ATOM 648 C C . SER A 1 83 ? 3.364 -3.880 -11.445 1.00 95.81 83 SER A C 1
ATOM 650 O O . SER A 1 83 ? 2.971 -2.736 -11.645 1.00 95.81 83 SER A O 1
ATOM 652 N N . ASN A 1 84 ? 4.419 -4.397 -12.077 1.00 95.88 84 ASN A N 1
ATOM 653 C CA . ASN A 1 84 ? 5.293 -3.624 -12.952 1.00 95.88 84 ASN A CA 1
ATOM 654 C C . ASN A 1 84 ? 5.074 -3.957 -14.436 1.00 95.88 84 ASN A C 1
ATOM 656 O O . ASN A 1 84 ? 5.913 -3.621 -15.269 1.00 95.88 84 ASN A O 1
ATOM 660 N N . SER A 1 85 ? 3.958 -4.611 -14.782 1.00 97.62 85 SER A N 1
ATOM 661 C CA . SER A 1 85 ? 3.603 -4.872 -16.179 1.00 97.62 85 SER A CA 1
ATOM 662 C C . SER A 1 85 ? 3.366 -3.546 -16.914 1.00 97.62 85 SER A C 1
ATOM 664 O O . SER A 1 85 ? 2.418 -2.832 -16.567 1.00 97.62 85 SER A O 1
ATOM 666 N N . PRO A 1 86 ? 4.155 -3.216 -17.959 1.00 97.19 86 PRO A N 1
ATOM 667 C CA . PRO A 1 86 ? 3.968 -1.975 -18.711 1.00 97.19 86 PRO A CA 1
ATOM 668 C C . PRO A 1 86 ? 2.587 -1.884 -19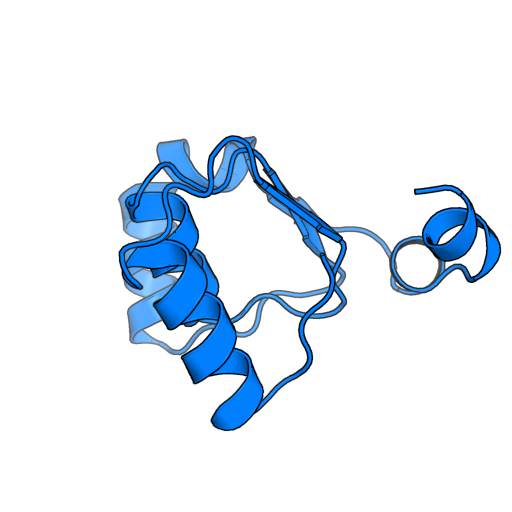.358 1.00 97.19 86 PRO A C 1
ATOM 670 O O . PRO A 1 86 ? 2.023 -0.802 -19.492 1.00 97.19 86 PRO A O 1
ATOM 673 N N . GLU A 1 87 ? 2.038 -3.031 -19.751 1.00 98.12 87 GLU A N 1
ATOM 674 C CA . GLU A 1 87 ? 0.716 -3.127 -20.354 1.00 98.12 87 GLU A CA 1
ATOM 675 C C . GLU A 1 87 ? -0.374 -2.734 -19.350 1.00 98.12 87 GLU A C 1
ATOM 677 O O . GLU A 1 87 ? -1.199 -1.875 -19.653 1.00 98.12 87 GLU A O 1
ATOM 682 N N . ILE A 1 88 ? -0.326 -3.285 -18.133 1.00 96.75 88 ILE A N 1
ATOM 683 C CA . ILE A 1 88 ? -1.315 -2.989 -17.089 1.00 96.75 88 ILE A CA 1
ATOM 684 C C . ILE A 1 88 ? -1.196 -1.534 -16.640 1.00 96.75 88 ILE A C 1
ATOM 686 O O . ILE A 1 88 ? -2.207 -0.845 -16.552 1.00 96.75 88 ILE A O 1
ATOM 690 N N . ILE A 1 89 ? 0.031 -1.056 -16.407 1.00 95.50 89 ILE A N 1
ATOM 691 C CA . ILE A 1 89 ? 0.287 0.333 -16.005 1.00 95.50 89 ILE A CA 1
ATOM 692 C C . ILE A 1 89 ? -0.246 1.312 -17.051 1.00 95.50 89 ILE A C 1
ATOM 694 O O . ILE A 1 89 ? -0.795 2.340 -16.686 1.00 95.50 89 ILE A O 1
ATOM 698 N N . ARG A 1 90 ? -0.098 1.004 -18.345 1.00 96.62 90 ARG A N 1
ATOM 699 C CA . ARG A 1 90 ? -0.602 1.862 -19.425 1.00 96.62 90 ARG A CA 1
ATOM 700 C C . ARG A 1 90 ? -2.124 1.806 -19.575 1.00 96.62 90 ARG A C 1
ATOM 702 O O . ARG A 1 90 ? -2.710 2.747 -20.104 1.00 96.62 90 ARG A O 1
ATOM 709 N N . ARG A 1 91 ? -2.744 0.684 -19.209 1.00 97.38 91 ARG A N 1
ATOM 710 C CA . ARG A 1 91 ? -4.190 0.471 -19.335 1.00 97.38 91 ARG A CA 1
ATOM 711 C C . ARG A 1 91 ? -4.983 1.198 -18.244 1.00 97.38 91 ARG A C 1
ATOM 713 O O . ARG A 1 91 ? -6.110 1.609 -18.513 1.00 97.38 91 ARG A O 1
ATOM 720 N N . LEU A 1 92 ? -4.431 1.269 -17.034 1.00 93.06 92 LEU A N 1
ATOM 721 C CA . LEU A 1 92 ? -5.027 1.916 -15.859 1.00 93.06 92 LEU A CA 1
ATOM 722 C C . LEU A 1 92 ? -4.798 3.430 -15.856 1.00 93.06 92 LEU A C 1
ATOM 724 O O . LEU A 1 92 ? -5.676 4.123 -15.297 1.00 93.06 92 LEU A O 1
#

Secondary structure (DSSP, 8-state):
----SSHHHHHHHHHHHHSSS---SEEEE-SEE-THHHHHHHTT-EEEEEESEE---HHHHHHHHHTHHHHGGGEEE--HHHHT-HHHHHH-

Sequence (92 aa):
LQSGIGNIANAVIEGLATGGANFKNLKVWTEVLQDSFLDLFDSGNLDFATATSIRFSPEGFQRFYKGWEEYAPKLLLRSQQVSNSPEIIRRL

Radius of gyration: 12.73 Å; chains: 1; bounding box: 24×31×36 Å

Organism: Tanacetum cinerariifolium (NCBI:txid118510)

InterPro domains:
  IPR037171 NagB/RpiA transferase-like [SSF100950] (1-91)
  IPR046433 Acetyl-CoA hydrolase/transferase [PTHR43609] (1-92)

pLDDT: mean 92.58, std 7.09, range [62.62, 98.19]